Protein AF-A0A141RB41-F1 (afdb_monomer_lite)

Sequence (107 aa):
MNRVTFSVVAIMLLAAATTLPFVLNAGFGKAPQGAQLSQVEASPHYRDGQFHNQLPTPGFTGQKNMLAAWWDFLMTKRENARPAQPLPLVKTDLATLPLGQDVMVWL

Foldseek 3Di:
DVVVVVVVVVVVVVVCVVCVCVVPPCVVPDDDDDPRVVVVCPDPQDDPNGGHDPDDDPPDPDPDDPVRVVCCVVPPDDPPPDPPDDDDDDDDDPVPDDPPDDDDDDD

pLDDT: mean 88.59, std 6.25, range [60.66, 96.75]

Secondary structure (DSSP, 8-state):
-HHHHHHHHHHHHHHHHHHHHHHT-GGG-----THHHHHHHTSTTEETTEE--SS---SSSSS--HHHHHHHHHH---TTSS-SSPPPP----GGGS-TTS------

Radius of gyration: 23.68 Å; chains: 1; bounding box: 48×40×70 Å

Structure (mmCIF, N/CA/C/O backbone):
data_AF-A0A141RB41-F1
#
_entry.id   AF-A0A141RB41-F1
#
loop_
_atom_site.group_PDB
_atom_site.id
_atom_site.type_symbol
_atom_site.label_atom_id
_atom_site.label_alt_id
_atom_site.label_comp_id
_atom_site.label_asym_id
_atom_site.label_entity_id
_atom_site.label_seq_id
_atom_site.pdbx_PDB_ins_code
_atom_site.Cartn_x
_atom_site.Cartn_y
_atom_site.Cartn_z
_atom_site.occupancy
_atom_site.B_iso_or_equiv
_atom_site.auth_seq_id
_atom_site.auth_comp_id
_atom_site.auth_asym_id
_atom_site.auth_atom_id
_atom_site.pdbx_PDB_model_num
ATOM 1 N N . MET A 1 1 ? -8.568 23.319 36.496 1.00 60.66 1 MET A N 1
ATOM 2 C CA . MET A 1 1 ? -9.182 22.546 35.394 1.00 60.66 1 MET A CA 1
ATOM 3 C C . MET A 1 1 ? -8.932 23.181 34.025 1.00 60.66 1 MET A C 1
ATOM 5 O O . MET A 1 1 ? -8.424 22.492 33.162 1.00 60.66 1 MET A O 1
ATOM 9 N N . ASN A 1 2 ? -9.145 24.490 33.849 1.00 74.94 2 ASN A N 1
ATOM 10 C CA . ASN A 1 2 ? -9.110 25.165 32.536 1.00 74.94 2 ASN A CA 1
ATOM 11 C C . ASN A 1 2 ? -7.774 25.069 31.769 1.00 74.94 2 ASN A C 1
ATOM 13 O O . ASN A 1 2 ? -7.779 24.898 30.558 1.00 74.94 2 ASN A O 1
ATOM 17 N N . ARG A 1 3 ? -6.621 25.147 32.450 1.00 82.38 3 ARG A N 1
ATOM 18 C CA . ARG A 1 3 ? -5.299 25.156 31.785 1.00 82.38 3 ARG A CA 1
ATOM 19 C C . ARG A 1 3 ? -4.992 23.849 31.050 1.00 82.38 3 ARG A C 1
ATOM 21 O O . ARG A 1 3 ? -4.470 23.887 29.948 1.00 82.38 3 ARG A O 1
ATOM 28 N N . VAL A 1 4 ? -5.350 22.710 31.643 1.00 87.81 4 VAL A N 1
ATOM 29 C CA . VAL A 1 4 ? -5.132 21.388 31.035 1.00 87.81 4 VAL A CA 1
ATOM 30 C C . VAL A 1 4 ? -6.044 21.211 29.825 1.00 87.81 4 VAL A C 1
ATOM 32 O O . VAL A 1 4 ? -5.583 20.770 28.778 1.00 87.81 4 VAL A O 1
ATOM 35 N N . THR A 1 5 ? -7.306 21.633 29.928 1.00 89.94 5 THR A N 1
ATOM 36 C CA . THR A 1 5 ? -8.250 21.597 28.805 1.00 89.94 5 THR A CA 1
ATOM 37 C C . THR A 1 5 ? -7.770 22.460 27.639 1.00 89.94 5 THR A C 1
ATOM 39 O O . THR A 1 5 ? -7.770 21.991 26.504 1.00 89.94 5 THR A O 1
ATOM 42 N N . PHE A 1 6 ? -7.287 23.680 27.907 1.00 93.12 6 PHE A N 1
ATOM 43 C CA . PHE A 1 6 ? -6.714 24.546 26.872 1.00 93.12 6 PHE A CA 1
ATOM 44 C C . PHE A 1 6 ? -5.488 23.920 26.203 1.00 93.12 6 PHE A C 1
ATOM 46 O O . PHE A 1 6 ? -5.403 23.926 24.977 1.00 93.12 6 PHE A O 1
ATOM 53 N N . SER A 1 7 ? -4.574 23.330 26.979 1.00 93.62 7 SER A N 1
ATOM 54 C CA . SER A 1 7 ? -3.401 22.647 26.422 1.00 93.62 7 SER A CA 1
ATOM 55 C C . SER A 1 7 ? -3.786 21.464 25.533 1.00 93.62 7 SER A C 1
ATOM 57 O O . SER A 1 7 ? -3.238 21.308 24.446 1.00 93.62 7 SER A O 1
ATOM 59 N N . VAL A 1 8 ? -4.752 20.648 25.958 1.00 95.56 8 VAL A N 1
ATOM 60 C CA . VAL A 1 8 ? -5.216 19.481 25.193 1.00 95.56 8 VAL A CA 1
ATOM 61 C C . VAL A 1 8 ? -5.878 19.902 23.878 1.00 95.56 8 VAL A C 1
ATOM 63 O O . VAL A 1 8 ? -5.576 19.331 22.830 1.00 95.56 8 VAL A O 1
ATOM 66 N N . VAL A 1 9 ? -6.727 20.932 23.902 1.00 95.62 9 VAL A N 1
ATOM 67 C CA . VAL A 1 9 ? -7.358 21.471 22.686 1.00 95.62 9 VAL A CA 1
ATOM 68 C C . VAL A 1 9 ? -6.312 22.064 21.740 1.00 95.62 9 VAL A C 1
ATOM 70 O O . VAL A 1 9 ? -6.365 21.803 20.540 1.00 95.62 9 VAL A O 1
ATOM 73 N N . ALA A 1 10 ? -5.327 22.800 22.261 1.00 95.81 10 ALA A N 1
ATOM 74 C CA . ALA A 1 10 ? -4.247 23.357 21.447 1.00 95.81 10 ALA A CA 1
ATOM 75 C C . ALA A 1 10 ? -3.421 22.261 20.750 1.00 95.81 10 ALA A C 1
ATOM 77 O O . ALA A 1 10 ? -3.122 22.381 19.563 1.00 95.81 10 ALA A O 1
ATOM 78 N N . ILE A 1 11 ? -3.108 21.168 21.455 1.00 96.56 11 ILE A N 1
ATOM 79 C CA . ILE A 1 11 ? -2.402 20.014 20.877 1.00 96.56 11 ILE A CA 1
ATOM 80 C C . ILE A 1 11 ? -3.247 19.346 19.787 1.00 96.56 11 ILE A C 1
ATOM 82 O O . ILE A 1 11 ? -2.725 19.064 18.710 1.00 96.56 11 ILE A O 1
ATOM 86 N N . MET A 1 12 ? -4.546 19.129 20.023 1.00 96.50 12 MET A N 1
ATOM 87 C CA . MET A 1 12 ? -5.438 18.552 19.010 1.00 96.50 12 MET A CA 1
ATOM 88 C C . MET A 1 12 ? -5.536 19.428 17.757 1.00 96.50 12 MET A C 1
ATOM 90 O O . MET A 1 12 ? -5.462 18.909 16.645 1.00 96.50 12 MET A O 1
ATOM 94 N N . LEU A 1 13 ? -5.650 20.750 17.921 1.00 96.75 13 LEU A N 1
ATOM 95 C CA . LEU A 1 13 ? -5.682 21.689 16.798 1.00 96.75 13 LEU A CA 1
ATOM 96 C C . L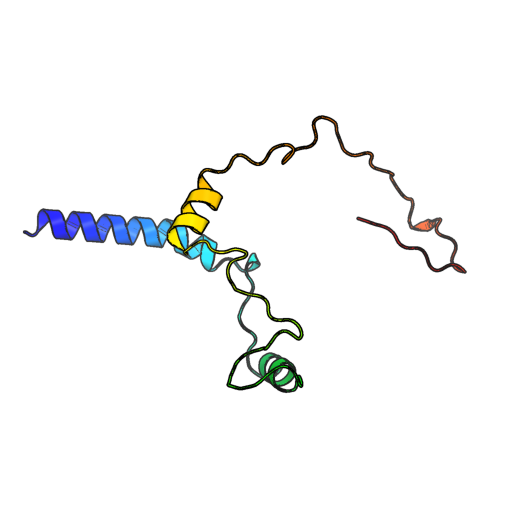EU A 1 13 ? -4.375 21.667 16.001 1.00 96.75 13 LEU A C 1
ATOM 98 O O . LEU A 1 13 ? -4.409 21.649 14.773 1.00 96.75 13 LEU A O 1
ATOM 102 N N . LEU A 1 14 ? -3.230 21.618 16.682 1.00 96.56 14 LEU A N 1
ATOM 103 C CA . LEU A 1 14 ? -1.922 21.556 16.031 1.00 96.56 14 LEU A CA 1
ATOM 104 C C . LEU A 1 14 ? -1.712 20.224 15.289 1.00 96.56 14 LEU A C 1
ATOM 106 O O . LEU A 1 14 ? -1.216 20.209 14.160 1.00 96.56 14 LEU A O 1
ATOM 110 N N . ALA A 1 15 ? -2.152 19.109 15.875 1.00 95.56 15 ALA A N 1
ATOM 111 C CA . ALA A 1 15 ? -2.141 17.805 15.217 1.00 95.56 15 ALA A CA 1
ATOM 112 C C . ALA A 1 15 ? -3.055 17.785 13.978 1.00 95.56 15 ALA A C 1
ATOM 114 O O . ALA A 1 15 ? -2.647 17.317 12.916 1.00 95.56 15 ALA A O 1
ATOM 115 N N . ALA A 1 16 ? -4.265 18.341 14.069 1.00 94.44 16 ALA A N 1
ATOM 116 C CA . ALA A 1 16 ? -5.182 18.432 12.935 1.00 94.44 16 ALA A CA 1
ATOM 117 C C . ALA A 1 16 ? -4.615 19.314 11.811 1.00 94.44 16 ALA A C 1
ATOM 119 O O . ALA A 1 16 ? -4.615 18.905 10.651 1.00 94.44 16 ALA A O 1
ATOM 120 N N . ALA A 1 17 ? -4.065 20.485 12.148 1.00 94.62 17 ALA A N 1
ATOM 121 C CA . ALA A 1 17 ? -3.489 21.416 11.177 1.00 94.62 17 ALA A CA 1
ATOM 122 C C . ALA A 1 17 ? -2.312 20.812 10.390 1.00 94.62 17 ALA A C 1
ATOM 124 O O . ALA A 1 17 ? -2.131 21.127 9.216 1.00 94.62 17 ALA A O 1
ATOM 125 N N . THR A 1 18 ? -1.532 19.928 11.016 1.00 91.94 18 THR A N 1
ATOM 126 C CA . THR A 1 18 ? -0.382 19.267 10.376 1.00 91.94 18 THR A CA 1
ATOM 127 C C . THR A 1 18 ? -0.763 18.008 9.595 1.00 91.94 18 THR A C 1
ATOM 129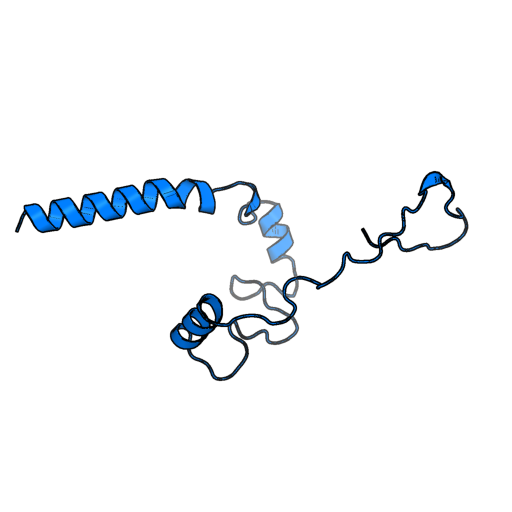 O O . THR A 1 18 ? -0.146 17.720 8.572 1.00 91.94 18 THR A O 1
ATOM 132 N N . THR A 1 19 ? -1.785 17.266 10.030 1.00 90.75 19 THR A N 1
ATOM 133 C CA . THR A 1 19 ? -2.156 15.971 9.425 1.00 90.75 19 THR A CA 1
ATOM 134 C C . THR A 1 19 ? -3.236 16.070 8.349 1.00 90.75 19 THR A C 1
ATOM 136 O O . THR A 1 19 ? -3.161 15.345 7.356 1.00 90.75 19 THR A O 1
ATOM 139 N N . LEU A 1 20 ? -4.215 16.974 8.480 1.00 90.56 20 LEU A N 1
ATOM 140 C CA . LEU A 1 20 ? -5.322 17.101 7.522 1.00 90.56 20 LEU A CA 1
ATOM 141 C C . LEU A 1 20 ? -4.857 17.360 6.079 1.00 90.56 20 LEU A C 1
ATOM 143 O O . LEU A 1 20 ? -5.356 16.674 5.189 1.00 90.56 20 LEU A O 1
ATOM 147 N N . PRO A 1 21 ? -3.893 18.264 5.800 1.00 89.25 21 PRO A N 1
ATOM 148 C CA . PRO A 1 21 ? -3.435 18.494 4.428 1.00 89.25 21 PRO A CA 1
ATOM 149 C C . PRO A 1 21 ? -2.764 17.266 3.804 1.00 89.25 21 PRO A C 1
ATOM 151 O O . PRO A 1 21 ? -2.834 17.073 2.593 1.00 89.25 21 PRO A O 1
ATOM 154 N N . PHE A 1 22 ? -2.119 16.432 4.626 1.00 88.19 22 PHE A N 1
ATOM 155 C CA . PHE A 1 22 ? -1.502 15.188 4.182 1.00 88.19 22 PHE A CA 1
ATOM 156 C C . PHE A 1 22 ? -2.570 14.150 3.829 1.00 88.19 22 PHE A C 1
ATOM 158 O O . PHE A 1 22 ? -2.561 13.632 2.719 1.00 88.19 22 PHE A O 1
ATOM 165 N N . VAL A 1 23 ? -3.532 13.896 4.722 1.00 85.56 23 VAL A N 1
ATOM 166 C CA . VAL A 1 23 ? -4.588 12.888 4.501 1.00 85.56 23 VAL A CA 1
ATOM 167 C C . VAL A 1 23 ? -5.557 13.300 3.386 1.00 85.56 23 VAL A C 1
ATOM 169 O O . VAL A 1 23 ? -6.039 12.451 2.644 1.00 85.56 23 VAL A O 1
ATOM 172 N N . LEU A 1 24 ? -5.823 14.600 3.233 1.00 86.44 24 LEU A N 1
ATOM 173 C CA . LEU A 1 24 ? -6.691 15.146 2.182 1.00 86.44 24 LEU A CA 1
ATOM 174 C C . LEU A 1 24 ? -5.939 15.461 0.877 1.00 86.44 24 LEU A C 1
ATOM 176 O O . LEU A 1 24 ? -6.501 16.087 -0.025 1.00 86.44 24 LEU A O 1
ATOM 180 N N . ASN A 1 25 ? -4.672 15.055 0.762 1.00 87.19 25 ASN A N 1
ATOM 181 C CA . ASN A 1 25 ? -3.898 15.244 -0.456 1.00 87.19 25 ASN A CA 1
ATOM 182 C C . ASN A 1 25 ? -4.525 14.453 -1.618 1.00 87.19 25 ASN A C 1
ATOM 184 O O . ASN A 1 25 ? -4.863 13.279 -1.476 1.00 87.19 25 ASN A O 1
ATOM 188 N N . ALA A 1 26 ? -4.629 15.078 -2.796 1.00 83.94 26 ALA A N 1
ATOM 189 C CA . ALA A 1 26 ? -5.204 14.460 -3.992 1.00 83.94 26 ALA A CA 1
ATOM 190 C C . ALA A 1 26 ? -4.509 13.148 -4.418 1.00 83.94 26 ALA A C 1
ATOM 192 O O . ALA A 1 26 ? -5.141 12.311 -5.058 1.00 83.94 26 ALA A O 1
ATOM 193 N N . GLY A 1 27 ? -3.245 12.945 -4.034 1.00 84.38 27 GLY A N 1
ATOM 194 C CA . GLY A 1 27 ? -2.482 11.721 -4.276 1.00 84.38 27 GLY A CA 1
ATOM 195 C C . GLY A 1 27 ? -3.025 10.4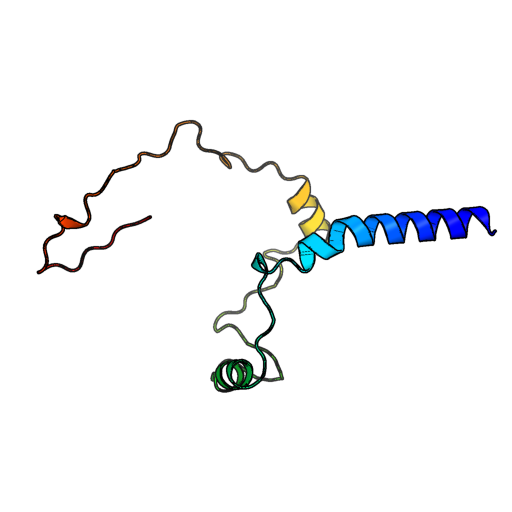77 -3.563 1.00 84.38 27 GLY A C 1
ATOM 196 O O . GLY A 1 27 ? -2.778 9.374 -4.037 1.00 84.38 27 GLY A O 1
ATOM 197 N N . PHE A 1 28 ? -3.805 10.625 -2.485 1.00 85.62 28 PHE A N 1
ATOM 198 C CA . PHE A 1 28 ? -4.506 9.494 -1.855 1.00 85.62 28 PHE A CA 1
ATOM 199 C C . PHE A 1 28 ? -5.772 9.071 -2.615 1.00 85.62 28 PHE A C 1
ATOM 201 O O . PHE A 1 28 ? -6.328 8.007 -2.349 1.00 85.62 28 PHE A O 1
ATOM 208 N N . GLY A 1 29 ? -6.216 9.876 -3.583 1.00 84.12 29 GLY A N 1
ATOM 209 C CA . GLY A 1 29 ? -7.452 9.643 -4.317 1.00 84.12 29 GLY A CA 1
ATOM 210 C C . GLY A 1 29 ? -8.706 9.954 -3.497 1.00 84.12 29 GLY A C 1
ATOM 211 O O . GLY A 1 29 ? -8.660 10.444 -2.369 1.00 84.12 29 GLY A O 1
ATOM 212 N N . LYS A 1 30 ? -9.866 9.706 -4.106 1.00 84.44 30 LYS A N 1
ATOM 213 C CA . LYS A 1 30 ? -11.186 9.865 -3.482 1.00 84.44 30 LYS A CA 1
ATOM 214 C C . LYS A 1 30 ? -11.968 8.570 -3.639 1.00 84.44 30 LYS A C 1
ATOM 216 O O . LYS A 1 30 ? -11.768 7.845 -4.611 1.00 84.44 30 LYS A O 1
ATOM 221 N N . ALA A 1 31 ? -12.881 8.306 -2.707 1.00 85.62 31 ALA A N 1
ATOM 222 C CA . ALA A 1 31 ? -13.838 7.220 -2.872 1.00 85.62 31 ALA A CA 1
ATOM 223 C C . ALA A 1 31 ? -14.663 7.432 -4.162 1.00 85.62 31 ALA A C 1
ATOM 225 O O . ALA A 1 31 ? -15.011 8.583 -4.458 1.00 85.62 31 ALA A O 1
ATOM 226 N N . PRO A 1 32 ? -14.968 6.362 -4.921 1.00 86.25 32 PRO A N 1
ATOM 227 C CA . PRO A 1 32 ? -15.763 6.458 -6.140 1.00 86.25 32 PRO A CA 1
ATOM 228 C C . PRO A 1 32 ? -17.168 6.977 -5.815 1.00 86.25 32 PRO A C 1
ATOM 230 O O . PRO A 1 32 ? -17.765 6.601 -4.808 1.00 86.25 32 PRO A O 1
ATOM 233 N N . GLN A 1 33 ? -17.693 7.863 -6.662 1.00 89.19 33 GLN A N 1
ATOM 234 C CA . GLN A 1 33 ? -19.008 8.490 -6.484 1.00 89.19 33 GLN A CA 1
ATOM 235 C C . GLN A 1 33 ? -19.808 8.444 -7.789 1.00 89.19 33 GLN A C 1
ATOM 237 O O . GLN A 1 33 ? -19.238 8.387 -8.882 1.00 89.19 33 GLN A O 1
ATOM 242 N N . GLY A 1 34 ? -21.139 8.477 -7.675 1.00 92.19 34 GLY A N 1
ATOM 243 C CA . GLY A 1 34 ? -22.049 8.502 -8.822 1.00 92.19 34 GLY A CA 1
ATOM 244 C C . GLY A 1 34 ? -21.784 7.354 -9.799 1.00 92.19 34 GLY A C 1
ATOM 245 O O . GLY A 1 34 ? -21.720 6.196 -9.400 1.00 92.19 34 GLY A O 1
ATOM 246 N N . ALA A 1 35 ? -21.562 7.683 -11.074 1.00 92.31 35 ALA A N 1
ATOM 247 C CA . ALA A 1 35 ? -21.339 6.692 -12.128 1.00 92.31 35 ALA A CA 1
ATOM 248 C C . ALA A 1 35 ? -20.134 5.765 -11.876 1.00 92.31 35 ALA A C 1
ATOM 250 O O . ALA A 1 35 ? -20.158 4.612 -12.300 1.00 92.31 35 ALA A O 1
ATOM 251 N N . GLN A 1 36 ? -19.088 6.237 -11.185 1.00 88.88 36 GLN A N 1
ATOM 252 C CA . GLN A 1 36 ? -17.940 5.393 -10.831 1.00 88.88 36 GLN A CA 1
ATOM 253 C C . GLN A 1 36 ? -18.304 4.377 -9.750 1.00 88.88 36 GLN A C 1
ATOM 255 O O . GLN A 1 36 ? -17.865 3.234 -9.813 1.00 88.88 36 GLN A O 1
ATOM 260 N N . LEU A 1 37 ? -19.125 4.781 -8.777 1.00 91.38 37 LEU A N 1
ATOM 261 C CA . LEU A 1 37 ? -19.605 3.874 -7.740 1.00 91.38 37 LEU A CA 1
ATOM 262 C C . LEU A 1 37 ? -20.469 2.773 -8.358 1.00 91.38 37 LEU A C 1
ATOM 264 O O . LEU A 1 37 ? -20.219 1.602 -8.101 1.00 91.38 37 LEU A O 1
ATOM 268 N N . SER A 1 38 ? -21.385 3.128 -9.264 1.00 92.44 38 SER A N 1
ATOM 269 C CA . SER A 1 38 ? -22.230 2.146 -9.955 1.00 92.44 38 SER A CA 1
ATOM 270 C C . SER A 1 38 ? -21.426 1.118 -10.761 1.00 92.44 38 SER A C 1
ATOM 272 O O . SER A 1 38 ? -21.827 -0.038 -10.847 1.00 92.44 38 SER A O 1
ATOM 274 N N . GLN A 1 39 ? -20.276 1.499 -11.329 1.00 92.62 39 GLN A N 1
ATOM 275 C CA . GLN A 1 39 ? -19.379 0.547 -12.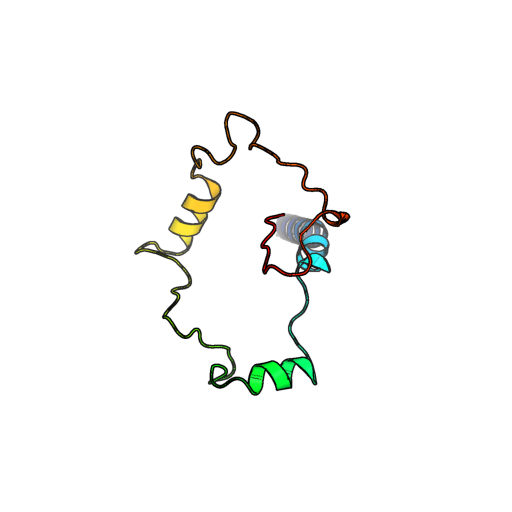000 1.00 92.62 39 GLN A CA 1
ATOM 276 C C . GLN A 1 39 ? -18.733 -0.437 -11.018 1.00 92.62 39 GLN A C 1
ATOM 278 O O . GLN A 1 39 ? -18.588 -1.615 -11.338 1.00 92.62 39 GLN A O 1
ATOM 283 N N . VAL A 1 40 ? -18.356 0.031 -9.825 1.00 91.31 40 VAL A N 1
ATOM 284 C CA . VAL A 1 40 ? -17.803 -0.828 -8.768 1.00 91.31 40 VAL A CA 1
ATOM 285 C C . VAL A 1 40 ? -18.876 -1.780 -8.235 1.00 91.31 40 VAL A C 1
ATOM 287 O O . VAL A 1 40 ? -18.610 -2.971 -8.092 1.00 91.31 40 VAL A O 1
ATOM 290 N N . GLU A 1 41 ? -20.089 -1.278 -8.001 1.00 93.31 41 GLU A N 1
ATOM 291 C CA . GLU A 1 41 ? -21.241 -2.054 -7.520 1.00 93.31 41 GLU A CA 1
ATOM 292 C C . GLU A 1 41 ? -21.729 -3.098 -8.531 1.00 93.31 41 GLU A C 1
ATOM 294 O O . GLU A 1 41 ? -22.230 -4.146 -8.137 1.00 93.31 41 GLU A O 1
ATOM 299 N N . ALA A 1 42 ? -21.542 -2.853 -9.831 1.00 94.75 42 ALA A N 1
ATOM 300 C CA . ALA A 1 42 ? -21.858 -3.821 -10.881 1.00 94.75 42 ALA A CA 1
ATOM 301 C C . ALA A 1 42 ? -20.925 -5.049 -10.883 1.00 94.75 42 ALA A C 1
ATOM 303 O O . ALA A 1 42 ? -21.185 -6.024 -11.592 1.00 94.75 42 ALA A O 1
ATOM 304 N N . SER A 1 43 ? -19.829 -5.020 -10.118 1.00 93.69 43 SER A N 1
ATOM 305 C CA . SER A 1 43 ? -18.919 -6.154 -10.002 1.00 93.69 43 SER A CA 1
ATOM 306 C C . SER A 1 43 ? -19.587 -7.336 -9.287 1.00 93.69 43 SER A C 1
ATOM 308 O O . SER A 1 43 ? -20.138 -7.151 -8.204 1.00 93.69 43 SER A O 1
ATOM 310 N N . PRO A 1 44 ? -19.423 -8.582 -9.773 1.00 93.44 44 PRO A N 1
ATOM 311 C CA . PRO A 1 44 ? -19.848 -9.786 -9.046 1.00 93.44 44 PRO A CA 1
ATOM 312 C C . PRO A 1 44 ? -19.199 -9.937 -7.661 1.00 93.44 44 PRO A C 1
ATOM 314 O O . PRO A 1 44 ? -19.642 -10.735 -6.835 1.00 93.44 44 PRO A O 1
ATOM 317 N N . HIS A 1 45 ? -18.109 -9.207 -7.419 1.00 94.50 45 HIS A N 1
ATOM 318 C CA . HIS A 1 45 ? -17.383 -9.200 -6.156 1.00 94.50 45 HIS A CA 1
ATOM 319 C C . HIS A 1 45 ? -17.871 -8.126 -5.181 1.00 94.50 45 HIS A C 1
ATOM 321 O O . HIS A 1 45 ? -17.438 -8.128 -4.031 1.00 94.50 45 HIS A O 1
ATOM 327 N N . TYR A 1 46 ? -18.766 -7.230 -5.596 1.00 93.56 46 TYR A N 1
ATOM 328 C CA . TYR A 1 46 ? -19.366 -6.249 -4.706 1.00 93.56 46 TYR A CA 1
ATOM 329 C C . TYR A 1 46 ? -20.656 -6.812 -4.103 1.00 93.56 46 TYR A C 1
ATOM 331 O O . TYR A 1 46 ? -21.623 -7.091 -4.810 1.00 93.56 46 TYR A O 1
ATOM 339 N N . ARG A 1 47 ? -20.666 -7.016 -2.786 1.00 92.81 47 ARG A N 1
ATOM 340 C CA . ARG A 1 47 ? -21.822 -7.534 -2.042 1.00 92.81 47 ARG A CA 1
ATOM 341 C C . ARG A 1 47 ? -21.812 -6.996 -0.622 1.00 92.81 47 ARG A C 1
ATOM 343 O O . ARG A 1 47 ? -20.773 -6.582 -0.123 1.00 92.81 47 ARG A O 1
ATOM 350 N N . ASP A 1 48 ? -22.978 -6.954 0.011 1.00 91.38 48 ASP A N 1
ATOM 351 C CA . ASP A 1 48 ? -23.122 -6.491 1.399 1.00 91.38 48 ASP A CA 1
ATOM 352 C C . ASP A 1 48 ? -22.565 -5.066 1.643 1.00 91.38 48 ASP A C 1
ATOM 354 O O . ASP A 1 48 ? -22.125 -4.734 2.741 1.00 91.38 48 ASP A O 1
ATOM 358 N N . GLY A 1 49 ? -22.572 -4.210 0.609 1.00 89.38 49 GLY A N 1
ATOM 359 C CA . GLY A 1 49 ? -22.091 -2.822 0.680 1.00 89.38 49 GLY A CA 1
ATOM 360 C C . GLY A 1 49 ? -20.570 -2.648 0.591 1.00 89.38 49 GLY A C 1
ATOM 361 O O . GLY A 1 49 ? -20.063 -1.564 0.881 1.00 89.38 49 GLY A O 1
ATOM 362 N N . GLN A 1 50 ? -19.822 -3.686 0.208 1.00 90.06 50 GLN A N 1
ATOM 363 C CA . GLN A 1 50 ? -18.365 -3.621 0.093 1.00 90.06 50 GLN A CA 1
ATOM 364 C C . GLN A 1 50 ? -17.813 -4.585 -0.965 1.00 90.06 50 GLN A C 1
ATOM 366 O O . GLN A 1 50 ? -18.440 -5.561 -1.374 1.00 90.06 50 GLN A O 1
ATOM 371 N N . PHE A 1 51 ? -16.592 -4.312 -1.421 1.00 90.75 51 PHE A N 1
ATOM 372 C CA . PHE A 1 51 ? -15.892 -5.193 -2.348 1.00 90.75 51 PHE A CA 1
ATOM 373 C C . PHE A 1 51 ? -15.266 -6.377 -1.602 1.00 90.75 51 PHE A C 1
ATOM 375 O O . PHE A 1 51 ? -14.564 -6.194 -0.607 1.00 90.75 51 PHE A O 1
ATOM 382 N N . HIS A 1 52 ? -15.507 -7.594 -2.083 1.00 91.31 52 HIS A N 1
ATOM 383 C CA . HIS A 1 52 ? -14.986 -8.826 -1.504 1.00 91.31 52 HIS A CA 1
ATOM 384 C C . HIS A 1 52 ? -13.924 -9.432 -2.427 1.00 91.31 52 HIS A C 1
ATOM 386 O O . HIS A 1 52 ? -14.221 -9.853 -3.544 1.00 91.31 52 HIS A O 1
ATOM 392 N N . ASN A 1 53 ? -12.687 -9.535 -1.937 1.00 90.56 53 ASN A N 1
ATOM 393 C CA . ASN A 1 53 ? -11.606 -10.198 -2.668 1.00 90.56 53 ASN A CA 1
ATOM 394 C C . ASN A 1 53 ? -11.947 -11.672 -2.954 1.00 90.56 53 ASN A C 1
ATOM 396 O O . ASN A 1 53 ? -12.584 -12.343 -2.142 1.00 90.56 53 ASN A O 1
ATOM 400 N N . GLN A 1 54 ? -11.469 -12.189 -4.090 1.00 90.12 54 GLN A N 1
ATOM 401 C CA . GLN A 1 54 ? -11.649 -13.597 -4.479 1.00 90.12 54 GLN A CA 1
ATOM 402 C C . GLN A 1 54 ? -10.997 -14.564 -3.485 1.00 90.12 54 GLN A C 1
ATOM 404 O O . GLN A 1 54 ? -11.548 -15.618 -3.181 1.00 90.12 54 GLN A O 1
ATOM 409 N N . LEU A 1 55 ? -9.827 -14.184 -2.969 1.00 88.75 55 LEU A N 1
ATOM 410 C CA . LEU A 1 55 ? -9.117 -14.914 -1.928 1.00 88.75 55 LEU A CA 1
ATOM 411 C C . LEU A 1 55 ? -9.252 -14.171 -0.594 1.00 88.75 55 LEU A C 1
ATOM 413 O O . LEU A 1 55 ? -9.107 -12.941 -0.571 1.00 88.75 55 LEU A O 1
ATOM 417 N N . PRO A 1 56 ? -9.470 -14.886 0.527 1.00 82.81 56 PRO A N 1
ATOM 418 C CA . PRO A 1 56 ? -9.472 -14.277 1.849 1.00 82.81 56 PRO A CA 1
ATOM 419 C C . PRO A 1 56 ? -8.163 -13.523 2.087 1.00 82.81 56 PRO A C 1
ATOM 421 O O . PRO A 1 56 ? -7.089 -14.117 2.143 1.00 82.81 56 PRO A O 1
ATOM 424 N N . THR A 1 57 ? -8.255 -12.201 2.213 1.00 78.31 57 THR A N 1
ATOM 425 C CA . THR A 1 57 ? -7.116 -11.347 2.556 1.00 78.31 57 THR A CA 1
ATOM 426 C C . THR A 1 57 ? -7.352 -10.821 3.965 1.00 78.31 57 THR A C 1
ATOM 428 O O . THR A 1 57 ? -8.094 -9.850 4.128 1.00 78.31 57 THR A O 1
ATOM 431 N N . PRO A 1 58 ? -6.815 -11.477 5.008 1.00 78.12 58 PRO A N 1
ATOM 432 C CA . PRO A 1 58 ? -6.934 -10.948 6.356 1.00 78.12 58 PRO A CA 1
ATOM 433 C C . PRO A 1 58 ? -6.234 -9.585 6.417 1.00 78.12 58 PRO A C 1
ATOM 435 O O . PRO A 1 58 ? -5.144 -9.420 5.871 1.00 78.12 58 PRO A O 1
ATOM 438 N N . GLY A 1 59 ? -6.858 -8.606 7.081 1.00 71.56 59 GLY A N 1
ATOM 439 C CA . GLY A 1 59 ? -6.318 -7.241 7.173 1.00 71.56 59 GLY A CA 1
ATOM 440 C C . GLY A 1 59 ? -4.940 -7.167 7.842 1.00 71.56 59 GLY A C 1
ATOM 441 O O . GLY A 1 59 ? -4.177 -6.242 7.586 1.00 71.56 59 GLY A O 1
ATOM 442 N N . PHE A 1 60 ? -4.596 -8.175 8.645 1.00 71.69 60 PHE A N 1
ATOM 443 C CA . PHE A 1 60 ? -3.259 -8.381 9.182 1.00 71.69 60 PHE A CA 1
ATOM 444 C C . PHE A 1 60 ? -2.812 -9.807 8.880 1.00 71.69 60 PHE A C 1
ATOM 446 O O . PHE A 1 60 ? -3.552 -10.766 9.100 1.00 71.69 60 PHE A O 1
ATOM 453 N N . THR A 1 61 ? -1.593 -9.950 8.367 1.00 69.38 61 THR A N 1
ATOM 454 C CA . THR A 1 61 ? -0.984 -11.256 8.131 1.00 69.38 61 THR A CA 1
ATOM 455 C C . THR A 1 61 ? -0.382 -11.789 9.437 1.00 69.38 61 THR A C 1
ATOM 457 O O . THR A 1 61 ? 0.380 -11.107 10.121 1.00 69.38 61 THR A O 1
ATOM 460 N N . GLY A 1 62 ? -0.730 -13.027 9.799 1.00 72.50 62 GLY A N 1
ATOM 461 C CA . GLY A 1 62 ? -0.217 -13.715 10.991 1.00 72.50 62 GLY A CA 1
ATOM 462 C C . GLY A 1 62 ? -1.142 -13.669 12.214 1.00 72.50 62 GLY A C 1
ATOM 463 O O . GLY A 1 62 ? -2.265 -13.186 12.159 1.00 72.50 62 GLY A O 1
ATOM 464 N N . GLN A 1 63 ? -0.661 -14.208 13.338 1.00 76.25 63 GLN A N 1
ATOM 465 C CA . GLN A 1 63 ? -1.415 -14.322 14.601 1.00 76.25 63 GLN A CA 1
ATOM 466 C C . GLN A 1 63 ? -1.282 -13.082 15.511 1.00 76.25 63 GLN A C 1
ATOM 468 O O . GLN A 1 63 ? -1.549 -13.149 16.710 1.00 76.25 63 GLN A O 1
ATOM 473 N N . LYS A 1 64 ? -0.811 -11.949 14.975 1.00 79.94 64 LYS A N 1
ATOM 474 C CA . LYS A 1 64 ? -0.534 -10.740 15.761 1.00 79.94 64 LYS A CA 1
ATOM 475 C C . LYS A 1 64 ? -1.788 -9.883 15.895 1.00 79.94 64 LYS A C 1
ATOM 477 O O . LYS A 1 64 ? -2.535 -9.700 14.939 1.00 79.94 64 LYS A O 1
ATOM 482 N N . ASN A 1 65 ? -1.992 -9.320 17.083 1.00 84.69 65 ASN A N 1
ATOM 483 C CA . ASN A 1 65 ? -3.012 -8.297 17.279 1.00 84.69 65 ASN A CA 1
ATOM 484 C C . ASN A 1 65 ? -2.567 -6.956 16.665 1.00 84.69 65 ASN A C 1
ATOM 486 O O . ASN A 1 65 ? -1.395 -6.754 16.343 1.00 84.69 65 ASN A O 1
ATOM 490 N N . MET A 1 66 ? -3.513 -6.027 16.523 1.00 84.44 66 MET A N 1
ATOM 491 C CA . MET A 1 66 ? -3.278 -4.754 15.840 1.00 84.44 66 MET A CA 1
ATOM 492 C C . MET A 1 66 ? -2.162 -3.919 16.489 1.00 84.44 66 MET A C 1
ATOM 494 O O . MET A 1 66 ? -1.354 -3.339 15.775 1.00 84.44 66 MET A O 1
ATOM 498 N N . LEU A 1 67 ? -2.058 -3.895 17.823 1.00 89.00 67 LEU A N 1
ATOM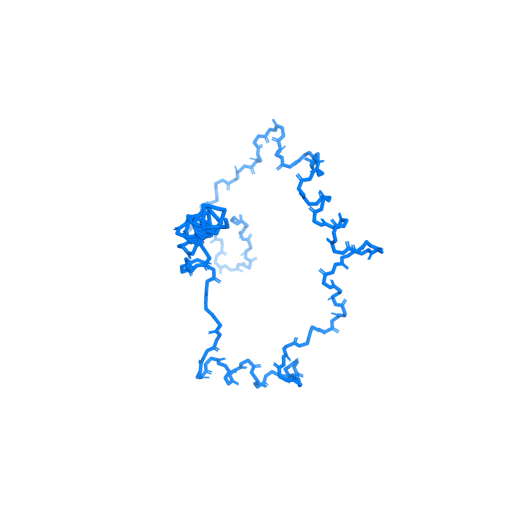 499 C CA . LEU A 1 67 ? -0.998 -3.151 18.518 1.00 89.00 67 LEU A CA 1
ATOM 500 C C . LEU A 1 67 ? 0.388 -3.738 18.247 1.00 89.00 67 LEU A C 1
ATOM 502 O O . LEU A 1 67 ? 1.321 -2.990 17.964 1.00 89.00 67 LEU A O 1
ATOM 506 N N . ALA A 1 68 ? 0.511 -5.065 18.289 1.00 88.56 68 ALA A N 1
ATOM 507 C CA . ALA A 1 68 ? 1.753 -5.749 17.954 1.00 88.56 68 ALA A CA 1
ATOM 508 C C . ALA A 1 68 ? 2.150 -5.491 16.492 1.00 88.56 68 ALA A C 1
ATOM 510 O O . ALA A 1 68 ? 3.308 -5.195 16.221 1.00 88.56 68 ALA A O 1
ATOM 511 N N . ALA A 1 69 ? 1.189 -5.513 15.563 1.00 88.12 69 ALA A N 1
ATOM 512 C CA . ALA A 1 69 ? 1.442 -5.196 14.159 1.00 88.12 69 ALA A CA 1
ATOM 513 C C . ALA A 1 69 ? 1.918 -3.744 13.957 1.00 88.12 69 ALA A C 1
ATOM 515 O O . ALA A 1 69 ? 2.858 -3.510 13.199 1.00 88.12 69 ALA A O 1
ATOM 516 N N . TRP A 1 70 ? 1.310 -2.777 14.653 1.00 89.44 70 TRP A N 1
ATOM 517 C CA . TRP A 1 70 ? 1.734 -1.373 14.617 1.00 89.44 70 TRP A CA 1
ATOM 518 C C . TRP A 1 70 ? 3.129 -1.167 15.204 1.00 89.44 70 TRP A C 1
ATOM 520 O O . TRP A 1 70 ? 3.945 -0.464 14.609 1.00 89.44 70 TRP A O 1
ATOM 530 N N . TRP A 1 71 ? 3.414 -1.793 16.346 1.00 91.12 71 TRP A N 1
ATOM 531 C CA . TRP A 1 71 ? 4.738 -1.749 16.960 1.00 91.12 71 TRP A CA 1
ATOM 532 C C . TRP A 1 71 ? 5.796 -2.338 16.029 1.00 91.12 71 TRP A C 1
ATOM 534 O O . TRP A 1 71 ? 6.808 -1.699 15.756 1.00 91.12 71 TRP A O 1
ATOM 544 N N . ASP A 1 72 ? 5.529 -3.512 15.462 1.00 89.06 72 ASP A N 1
ATOM 545 C CA . ASP A 1 72 ? 6.438 -4.135 14.509 1.00 89.06 72 ASP A CA 1
ATOM 546 C C . ASP A 1 72 ? 6.636 -3.265 13.268 1.00 89.06 72 ASP A C 1
ATOM 548 O O . ASP A 1 72 ? 7.766 -3.114 12.815 1.00 89.06 72 ASP A O 1
ATOM 552 N N . PHE A 1 73 ? 5.581 -2.658 12.723 1.00 87.56 73 PHE A N 1
ATOM 553 C CA . PHE A 1 73 ? 5.697 -1.765 11.570 1.00 87.56 73 PHE A CA 1
ATOM 554 C C . PHE A 1 73 ? 6.630 -0.575 11.840 1.00 87.56 73 PHE A C 1
ATOM 556 O O . PHE A 1 73 ? 7.414 -0.209 10.964 1.00 87.56 73 PHE A O 1
ATOM 563 N N . LEU A 1 74 ? 6.558 0.010 13.039 1.00 91.69 74 LEU A N 1
ATOM 564 C CA . LEU A 1 74 ? 7.339 1.188 13.420 1.00 91.69 74 LEU A CA 1
ATOM 565 C C . LEU A 1 74 ? 8.772 0.847 13.858 1.00 91.69 74 LEU A C 1
ATOM 567 O O . LEU A 1 74 ? 9.692 1.611 13.566 1.00 91.69 74 LEU A O 1
ATOM 571 N N . MET A 1 75 ? 8.972 -0.276 14.554 1.00 92.62 75 MET A N 1
ATOM 572 C CA . MET A 1 75 ? 10.253 -0.621 15.184 1.00 92.62 75 MET A CA 1
ATOM 573 C C . MET A 1 75 ? 11.065 -1.665 14.413 1.00 92.62 75 MET A C 1
ATOM 575 O O . MET A 1 75 ? 12.273 -1.776 14.637 1.00 92.62 75 MET A O 1
ATOM 579 N N . THR A 1 76 ? 10.459 -2.429 13.501 1.00 89.44 76 THR A N 1
ATOM 580 C CA . THR A 1 76 ? 11.192 -3.461 12.755 1.00 89.44 76 THR A CA 1
ATOM 581 C C . THR A 1 76 ? 12.127 -2.823 11.738 1.00 89.44 76 THR A C 1
ATOM 583 O O . THR A 1 76 ? 11.702 -2.203 10.760 1.00 89.44 76 THR A O 1
ATOM 586 N N . LYS A 1 77 ? 13.428 -3.058 11.910 1.00 84.25 77 LYS A N 1
ATOM 587 C CA . LYS A 1 77 ? 14.426 -2.727 10.896 1.00 84.25 77 LYS A CA 1
ATOM 588 C C . LYS A 1 77 ? 14.332 -3.738 9.756 1.00 84.25 77 LYS A C 1
ATOM 590 O O . LYS A 1 77 ? 14.583 -4.923 9.949 1.00 84.25 77 LYS A O 1
ATOM 595 N N . ARG A 1 78 ? 13.985 -3.270 8.558 1.00 84.62 78 ARG A N 1
ATOM 596 C CA . ARG A 1 78 ? 13.999 -4.109 7.355 1.00 84.62 78 ARG A CA 1
ATOM 597 C C . ARG A 1 78 ? 15.406 -4.159 6.777 1.00 84.62 78 ARG A C 1
ATOM 599 O O . ARG A 1 78 ? 15.909 -3.160 6.259 1.00 84.62 78 ARG A O 1
ATOM 606 N N . GLU A 1 79 ? 16.039 -5.318 6.889 1.00 86.56 79 GLU A N 1
ATOM 607 C CA . GLU A 1 79 ? 17.299 -5.591 6.204 1.00 86.56 79 GLU A CA 1
ATOM 608 C C . GLU A 1 79 ? 17.102 -5.481 4.688 1.00 86.56 79 GLU A C 1
ATOM 610 O O . GLU A 1 79 ? 16.032 -5.794 4.168 1.00 86.56 79 GLU A O 1
ATOM 615 N N . ASN A 1 80 ? 18.117 -4.982 3.979 1.00 85.06 80 ASN A N 1
ATOM 616 C CA . ASN A 1 80 ? 18.095 -4.803 2.522 1.00 85.06 80 ASN A CA 1
ATOM 617 C C . ASN A 1 80 ? 16.960 -3.912 1.979 1.00 85.06 80 ASN A C 1
ATOM 619 O O . ASN A 1 80 ? 16.683 -3.931 0.784 1.00 85.06 80 ASN A O 1
ATOM 623 N N . ALA A 1 81 ? 16.336 -3.071 2.817 1.00 87.12 81 ALA A N 1
ATOM 624 C CA . ALA A 1 81 ? 15.338 -2.094 2.362 1.00 87.12 81 ALA A CA 1
ATOM 625 C C . ALA A 1 81 ? 15.900 -1.091 1.340 1.00 87.12 81 ALA A C 1
ATOM 627 O O . ALA A 1 81 ? 15.148 -0.447 0.611 1.00 87.12 81 ALA A O 1
ATOM 628 N N . ARG A 1 82 ? 17.226 -0.940 1.306 1.00 86.19 82 ARG A N 1
ATOM 629 C CA . ARG A 1 82 ? 17.948 -0.234 0.255 1.00 86.19 82 ARG A CA 1
ATOM 630 C C . ARG A 1 82 ? 19.042 -1.152 -0.272 1.00 86.19 82 ARG A C 1
ATOM 632 O O . ARG A 1 82 ? 19.758 -1.739 0.544 1.00 86.19 82 ARG A O 1
ATOM 639 N N . PRO A 1 83 ? 19.174 -1.283 -1.597 1.00 88.12 83 PRO A N 1
ATOM 640 C CA . PRO A 1 83 ? 20.228 -2.096 -2.167 1.00 88.12 83 PRO A CA 1
ATOM 641 C C . PRO A 1 83 ? 21.590 -1.461 -1.845 1.00 88.12 83 PRO A C 1
ATOM 643 O O . PRO A 1 83 ? 21.730 -0.238 -1.830 1.00 88.12 83 PRO A O 1
ATOM 646 N N . ALA A 1 84 ? 22.593 -2.295 -1.556 1.00 90.62 84 ALA A N 1
ATOM 647 C CA . ALA A 1 84 ? 23.946 -1.832 -1.231 1.00 90.62 84 ALA A CA 1
ATOM 648 C C . ALA A 1 84 ? 24.661 -1.200 -2.437 1.00 90.62 84 ALA A C 1
ATOM 650 O O . ALA A 1 84 ? 25.570 -0.390 -2.275 1.00 90.62 84 ALA A O 1
ATOM 651 N N . GLN A 1 85 ? 24.243 -1.576 -3.644 1.00 91.81 85 GLN A N 1
ATOM 652 C CA . GLN A 1 85 ? 24.711 -1.011 -4.901 1.00 91.81 85 GLN A CA 1
ATOM 653 C C . GLN A 1 85 ? 23.512 -0.533 -5.725 1.00 91.81 85 GLN A C 1
ATOM 655 O O . GLN A 1 85 ? 22.403 -1.038 -5.530 1.00 91.81 85 GLN A O 1
ATOM 660 N N . PRO A 1 86 ? 23.701 0.432 -6.639 1.00 89.88 86 PRO A N 1
ATOM 661 C CA . PRO A 1 86 ? 22.657 0.823 -7.576 1.00 89.88 86 PRO A CA 1
ATOM 662 C C . PRO A 1 86 ? 22.111 -0.393 -8.329 1.00 89.88 86 PRO A C 1
ATOM 664 O O . PRO A 1 86 ? 22.872 -1.269 -8.740 1.00 89.88 86 PRO A O 1
ATOM 667 N N . LEU A 1 87 ? 20.791 -0.440 -8.518 1.00 88.12 87 LEU A N 1
ATOM 668 C CA . LEU A 1 87 ? 20.185 -1.442 -9.391 1.00 88.12 87 LEU A CA 1
ATOM 669 C C . LEU A 1 87 ? 20.709 -1.241 -10.821 1.00 88.12 87 LEU A C 1
ATOM 671 O O . LEU A 1 87 ? 20.909 -0.095 -11.227 1.00 88.12 87 LEU A O 1
ATOM 675 N N . PRO A 1 88 ? 20.937 -2.311 -11.596 1.00 89.25 88 PRO A N 1
ATOM 676 C CA . PRO A 1 88 ? 21.329 -2.170 -12.990 1.00 89.25 88 PRO A CA 1
ATOM 677 C C . PRO A 1 88 ? 20.185 -1.517 -13.774 1.00 89.25 88 PRO A C 1
ATOM 679 O O . PRO A 1 88 ? 19.090 -2.067 -13.854 1.00 89.25 88 PRO A O 1
ATOM 682 N N . LEU A 1 89 ? 20.437 -0.341 -14.352 1.00 90.12 89 LEU A N 1
ATOM 683 C CA . LEU A 1 89 ? 19.492 0.332 -15.242 1.00 90.12 89 LEU A CA 1
ATOM 684 C C . LEU A 1 89 ? 19.906 0.102 -16.693 1.00 90.12 89 LEU A C 1
ATOM 686 O O . LEU A 1 89 ? 21.029 0.425 -17.081 1.00 90.12 89 LEU A O 1
ATOM 690 N N . VAL A 1 90 ? 18.982 -0.408 -17.505 1.00 90.44 90 VAL A N 1
ATOM 691 C CA . VAL A 1 90 ? 19.161 -0.525 -18.955 1.00 90.44 90 VAL A CA 1
ATOM 692 C C . VAL A 1 90 ? 18.350 0.575 -19.623 1.00 90.44 90 VAL A C 1
ATOM 694 O O . VAL A 1 90 ? 17.119 0.564 -19.598 1.00 90.44 90 VAL A O 1
ATOM 697 N N . LYS A 1 91 ? 19.038 1.546 -20.230 1.00 89.81 91 LYS A N 1
ATOM 698 C CA . LYS A 1 91 ? 18.372 2.575 -21.029 1.00 89.81 91 LYS A CA 1
ATOM 699 C C . LYS A 1 91 ? 17.908 1.949 -22.344 1.00 89.81 91 LYS A C 1
ATOM 701 O O . LYS A 1 91 ? 18.716 1.731 -23.241 1.00 89.81 91 LYS A O 1
ATOM 706 N N . THR A 1 92 ? 16.615 1.662 -22.434 1.00 90.69 92 THR A N 1
ATOM 707 C CA . THR A 1 92 ? 16.002 1.066 -23.626 1.00 90.69 92 THR A CA 1
ATOM 708 C C . THR A 1 92 ? 15.505 2.169 -24.555 1.00 90.69 92 THR A C 1
ATOM 710 O O . THR A 1 92 ? 14.718 3.018 -24.137 1.00 90.69 92 THR A O 1
ATOM 713 N N . ASP A 1 93 ? 15.962 2.173 -25.808 1.00 92.62 93 ASP A N 1
ATOM 714 C CA . ASP A 1 93 ? 15.428 3.066 -26.837 1.00 92.62 93 ASP A CA 1
ATOM 715 C C . ASP A 1 93 ? 14.123 2.493 -27.402 1.00 92.62 93 ASP A C 1
ATOM 717 O O . ASP A 1 93 ? 14.122 1.591 -28.244 1.00 92.62 93 ASP A O 1
ATOM 721 N N . LEU A 1 94 ? 13.004 3.039 -26.924 1.00 91.69 94 LEU A N 1
ATOM 722 C CA . LEU A 1 94 ? 11.660 2.598 -27.294 1.00 91.69 94 LEU A CA 1
ATOM 723 C C . LEU A 1 94 ? 11.365 2.764 -28.792 1.00 91.69 94 LEU A C 1
ATOM 725 O O . LEU A 1 94 ? 10.546 2.019 -29.325 1.00 91.69 94 LEU A O 1
ATOM 729 N N . ALA A 1 95 ? 12.028 3.699 -29.483 1.00 92.31 95 ALA A N 1
ATOM 730 C CA . ALA A 1 95 ? 11.806 3.930 -30.912 1.00 92.31 95 ALA A CA 1
ATOM 731 C C . ALA A 1 95 ? 12.390 2.813 -31.792 1.00 92.31 95 ALA A C 1
ATOM 733 O O . ALA A 1 95 ? 12.002 2.667 -32.949 1.00 92.31 95 ALA A O 1
ATOM 734 N N . THR A 1 96 ? 13.311 2.019 -31.242 1.00 93.88 96 THR A N 1
ATOM 735 C CA . THR A 1 96 ? 13.988 0.925 -31.957 1.00 93.88 96 THR A CA 1
ATOM 736 C C . THR A 1 96 ? 13.364 -0.447 -31.712 1.00 93.88 96 THR A C 1
ATOM 738 O O . THR A 1 96 ? 13.866 -1.448 -32.223 1.00 93.88 96 THR A O 1
ATOM 741 N N . LEU A 1 97 ? 12.269 -0.517 -30.946 1.00 92.50 97 LEU A N 1
ATOM 742 C CA . LEU A 1 97 ? 11.616 -1.785 -30.639 1.00 92.50 97 LEU A CA 1
ATOM 743 C C . LEU A 1 97 ? 11.001 -2.420 -31.903 1.00 92.50 97 LEU A C 1
ATOM 745 O O . LEU A 1 97 ? 10.382 -1.723 -32.712 1.00 92.50 97 LEU A O 1
ATOM 749 N N . PRO A 1 98 ? 11.149 -3.744 -32.095 1.00 93.00 98 PRO A N 1
ATOM 750 C CA . PRO A 1 98 ? 10.621 -4.432 -33.266 1.00 93.00 98 PRO A CA 1
ATOM 751 C C . PRO A 1 98 ? 9.087 -4.423 -33.268 1.00 93.00 98 PRO A C 1
ATOM 753 O O . PRO A 1 98 ? 8.449 -5.012 -32.404 1.00 93.00 98 PRO A O 1
ATOM 756 N N . LEU A 1 99 ? 8.495 -3.813 -34.298 1.00 90.12 99 LEU A N 1
ATOM 757 C CA . LEU A 1 99 ? 7.040 -3.626 -34.432 1.00 90.12 99 LEU A CA 1
ATOM 758 C C . LEU A 1 99 ? 6.236 -4.930 -34.588 1.00 90.12 99 LEU A C 1
ATOM 760 O O . LEU A 1 99 ? 5.018 -4.917 -34.453 1.00 90.12 99 LEU A O 1
ATOM 764 N N . GLY A 1 100 ? 6.899 -6.040 -34.920 1.00 94.25 100 GLY A N 1
ATOM 765 C CA . GLY A 1 100 ? 6.269 -7.347 -35.132 1.00 94.25 100 GLY A CA 1
ATOM 766 C C . GLY A 1 100 ? 6.348 -8.294 -33.935 1.00 94.25 100 GLY A C 1
ATOM 767 O O . GLY A 1 100 ? 6.079 -9.480 -34.105 1.00 94.25 100 GLY A O 1
ATOM 768 N N . GLN A 1 101 ? 6.788 -7.819 -32.767 1.00 93.31 101 GLN A N 1
ATOM 769 C CA . GLN A 1 101 ? 6.945 -8.645 -31.571 1.00 93.31 101 GLN A CA 1
ATOM 770 C C . GLN A 1 101 ? 6.249 -8.003 -30.377 1.00 93.31 101 GLN A C 1
A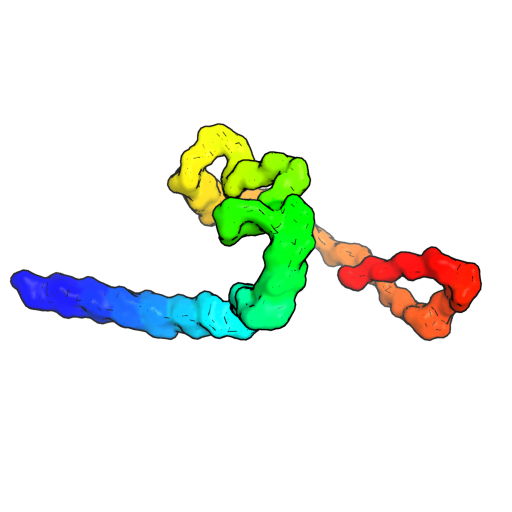TOM 772 O O . GLN A 1 101 ? 6.298 -6.788 -30.195 1.00 93.31 101 GLN A O 1
ATOM 777 N N . ASP A 1 102 ? 5.670 -8.843 -29.526 1.00 92.50 102 ASP A N 1
ATOM 778 C CA . ASP A 1 102 ? 5.171 -8.412 -28.229 1.00 92.50 102 ASP A CA 1
ATOM 779 C C . ASP A 1 102 ? 6.363 -8.212 -27.287 1.00 92.50 102 ASP A C 1
ATOM 781 O O . ASP A 1 102 ? 7.018 -9.168 -26.865 1.00 92.50 102 ASP A O 1
ATOM 785 N N . VAL A 1 103 ? 6.671 -6.951 -26.978 1.00 92.69 103 VAL A N 1
ATOM 786 C CA . VAL A 1 103 ? 7.788 -6.575 -26.103 1.00 92.69 103 VAL A CA 1
ATOM 787 C C . VAL A 1 103 ? 7.258 -6.015 -24.787 1.00 92.69 103 VAL A C 1
ATOM 789 O O . VAL A 1 103 ? 6.408 -5.127 -24.776 1.00 92.69 103 VAL A O 1
ATOM 792 N N . MET A 1 104 ? 7.810 -6.491 -23.666 1.00 91.44 104 MET A N 1
ATOM 793 C CA . MET A 1 104 ? 7.559 -5.934 -22.336 1.00 91.44 104 MET A CA 1
ATOM 794 C C . MET A 1 104 ? 8.761 -5.109 -21.870 1.00 91.44 104 MET A C 1
ATOM 796 O O . MET A 1 104 ? 9.880 -5.615 -21.801 1.00 91.44 104 MET A O 1
ATOM 800 N N . VAL A 1 105 ? 8.515 -3.849 -21.509 1.00 91.25 105 VAL A N 1
ATOM 801 C CA . VAL A 1 105 ? 9.506 -2.957 -20.892 1.00 91.25 105 VAL A CA 1
ATOM 802 C C . VAL A 1 105 ? 9.114 -2.735 -19.435 1.00 91.25 105 VAL A C 1
ATOM 804 O O . VAL A 1 105 ? 7.997 -2.305 -19.156 1.00 91.25 105 VAL A O 1
ATOM 807 N N . TRP A 1 106 ? 10.028 -3.025 -18.509 1.00 88.12 106 TRP A N 1
ATOM 808 C CA . TRP A 1 106 ? 9.841 -2.736 -17.087 1.00 88.12 106 TRP A CA 1
ATOM 809 C C . TRP A 1 106 ? 10.438 -1.358 -16.773 1.00 88.12 106 TRP A C 1
ATOM 811 O O . TRP A 1 106 ? 11.647 -1.170 -16.913 1.00 88.12 106 TRP A O 1
ATOM 821 N N . LEU A 1 107 ? 9.573 -0.407 -16.397 1.00 77.25 107 LEU A N 1
ATOM 822 C CA . LEU A 1 107 ? 9.920 0.957 -15.975 1.00 77.25 107 LEU A CA 1
ATOM 823 C C . LEU A 1 107 ? 10.033 1.094 -14.452 1.00 77.25 107 LEU A C 1
ATOM 825 O O . LEU A 1 107 ? 9.245 0.426 -13.742 1.00 77.25 107 LEU A O 1
#